Protein AF-A0AAV5ED15-F1 (afdb_monomer_lite)

Sequence (76 aa):
MGRRHVRAEEGAGRAHKDGDEGLDLSPYFLTVAAQKEEKLSRQNPIRWVHANGKDTGLPSDSFDLVSLAYVVAFSD

Structure (mmCIF, N/CA/C/O backbone):
data_AF-A0AAV5ED15-F1
#
_entry.id   AF-A0AAV5ED15-F1
#
loop_
_atom_site.group_PDB
_atom_site.id
_atom_site.type_symbol
_atom_site.label_atom_id
_atom_site.label_alt_id
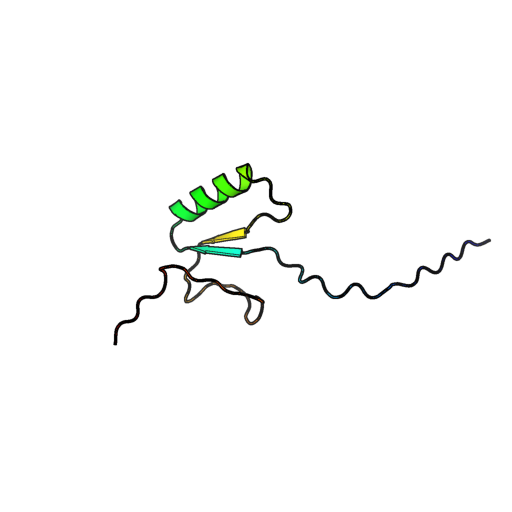_atom_site.label_comp_id
_atom_site.label_asym_id
_atom_site.label_entity_id
_atom_site.label_seq_id
_atom_site.pdbx_PDB_ins_code
_atom_site.Cartn_x
_atom_site.Cartn_y
_atom_site.Cartn_z
_atom_site.occupancy
_atom_site.B_iso_or_equiv
_atom_site.auth_seq_id
_atom_site.auth_comp_id
_atom_site.auth_asym_id
_atom_site.auth_atom_id
_atom_site.pdbx_PDB_model_num
ATOM 1 N N . MET A 1 1 ? -45.265 -31.291 16.558 1.00 40.34 1 MET A N 1
ATOM 2 C CA . MET A 1 1 ? -45.263 -31.194 15.079 1.00 40.34 1 MET A CA 1
ATOM 3 C C . MET A 1 1 ? -45.843 -29.844 14.689 1.00 40.34 1 MET A C 1
ATOM 5 O O . MET A 1 1 ? -46.931 -29.555 15.140 1.00 40.34 1 MET A O 1
ATOM 9 N N . GLY A 1 2 ? -45.239 -28.936 13.936 1.00 43.44 2 GLY A N 1
ATOM 10 C CA . GLY A 1 2 ? -43.910 -28.780 13.359 1.00 43.44 2 GLY A CA 1
ATOM 11 C C . GLY A 1 2 ? -43.870 -27.324 12.872 1.00 43.44 2 GLY A C 1
ATOM 12 O O . GLY A 1 2 ? -44.788 -26.891 12.178 1.00 43.44 2 GLY A O 1
ATOM 13 N N . ARG A 1 3 ? -42.875 -26.539 13.302 1.00 50.06 3 ARG A N 1
ATOM 14 C CA . ARG A 1 3 ? -42.700 -25.151 12.852 1.00 50.06 3 ARG A CA 1
ATOM 15 C C . ARG A 1 3 ? -42.174 -25.183 11.418 1.00 50.06 3 ARG A C 1
ATOM 17 O O . ARG A 1 3 ? -41.146 -25.802 11.170 1.00 50.06 3 ARG A O 1
ATOM 24 N N . ARG A 1 4 ? -42.841 -24.492 10.496 1.00 53.94 4 ARG A N 1
ATOM 25 C CA . ARG A 1 4 ? -42.261 -24.111 9.203 1.00 53.94 4 ARG A CA 1
ATOM 26 C C . ARG A 1 4 ? -42.336 -22.597 9.080 1.00 53.94 4 ARG A C 1
ATOM 28 O O . ARG A 1 4 ? -43.312 -22.060 8.579 1.00 53.94 4 ARG A O 1
ATOM 35 N N . HIS A 1 5 ? -41.306 -21.928 9.591 1.00 40.78 5 HIS A N 1
ATOM 36 C CA . HIS A 1 5 ? -40.925 -20.620 9.073 1.00 40.78 5 HIS A CA 1
ATOM 37 C C . HIS A 1 5 ? -40.090 -20.896 7.826 1.00 40.78 5 HIS A C 1
ATOM 39 O O . HIS A 1 5 ? -38.940 -21.314 7.926 1.00 40.78 5 HIS A O 1
ATOM 45 N N . VAL A 1 6 ? -40.697 -20.737 6.657 1.00 51.59 6 VAL A N 1
ATOM 46 C CA . VAL A 1 6 ? -39.955 -20.608 5.403 1.00 51.59 6 VAL A CA 1
ATOM 47 C C . VAL A 1 6 ? -39.500 -19.156 5.344 1.00 51.59 6 VAL A C 1
ATOM 49 O O . VAL A 1 6 ? -40.311 -18.259 5.134 1.00 51.59 6 VAL A O 1
ATOM 52 N N . ARG A 1 7 ? -38.216 -18.921 5.620 1.00 41.38 7 ARG A N 1
ATOM 53 C CA . ARG A 1 7 ? -37.569 -17.649 5.309 1.00 41.38 7 ARG A CA 1
ATOM 54 C C . ARG A 1 7 ? -37.238 -17.687 3.821 1.00 41.38 7 ARG A C 1
ATOM 56 O O . ARG A 1 7 ? -36.561 -18.607 3.374 1.00 41.38 7 ARG A O 1
ATOM 63 N N . ALA A 1 8 ? -37.761 -16.727 3.068 1.00 40.94 8 ALA A N 1
ATOM 64 C CA . ALA A 1 8 ? -37.266 -16.442 1.734 1.00 40.94 8 ALA A CA 1
ATOM 65 C C . ALA A 1 8 ? -35.815 -15.961 1.881 1.00 40.94 8 ALA A C 1
ATOM 67 O O . ALA A 1 8 ? -35.560 -14.958 2.546 1.00 40.94 8 ALA A O 1
ATOM 68 N N . GLU A 1 9 ? -34.872 -16.719 1.327 1.00 44.25 9 GLU A N 1
ATOM 69 C CA . GLU A 1 9 ? -33.501 -16.261 1.105 1.00 44.25 9 GLU A CA 1
ATOM 70 C C . GLU A 1 9 ? -33.564 -15.239 -0.034 1.00 44.25 9 GLU A C 1
ATOM 72 O O . GLU A 1 9 ? -33.519 -15.567 -1.219 1.00 44.25 9 GLU A O 1
ATOM 77 N N . GLU A 1 10 ? -33.799 -13.989 0.348 1.00 43.75 10 GLU A N 1
ATOM 78 C CA . GLU A 1 10 ? -33.650 -12.825 -0.509 1.00 43.75 10 GLU A CA 1
ATOM 79 C C . GLU A 1 10 ? -32.169 -12.734 -0.894 1.00 43.75 10 GLU A C 1
ATOM 81 O O . GLU A 1 10 ? -31.293 -12.745 -0.027 1.00 43.75 10 GLU A O 1
ATOM 86 N N . GLY A 1 11 ? -31.893 -12.744 -2.200 1.00 47.09 11 GLY A N 1
ATOM 87 C CA . GLY A 1 11 ? -30.546 -12.775 -2.751 1.00 47.09 11 GLY A CA 1
ATOM 88 C C . GLY A 1 11 ? -29.700 -11.628 -2.218 1.00 47.09 11 GLY A C 1
ATOM 89 O O . GLY A 1 11 ? -29.778 -10.504 -2.710 1.00 47.09 11 GLY A O 1
ATOM 90 N N . ALA A 1 12 ? -28.852 -11.934 -1.239 1.00 43.22 12 ALA A N 1
ATOM 91 C CA . ALA A 1 12 ? -27.738 -11.085 -0.881 1.00 43.22 12 ALA A CA 1
ATOM 92 C C . ALA A 1 12 ? -26.824 -11.029 -2.107 1.00 43.22 12 ALA A C 1
ATOM 94 O O . ALA A 1 12 ? -26.098 -11.982 -2.403 1.00 43.22 12 ALA A O 1
ATOM 95 N N . GLY A 1 13 ? -26.909 -9.926 -2.855 1.00 42.78 13 GLY A N 1
ATOM 96 C CA . GLY A 1 13 ? -25.904 -9.575 -3.845 1.00 42.78 13 GLY A CA 1
ATOM 97 C C . GLY A 1 13 ? -24.531 -9.795 -3.221 1.00 42.78 13 GLY A C 1
ATOM 98 O O . GLY A 1 13 ? -24.314 -9.429 -2.066 1.00 42.78 13 GLY A O 1
ATOM 99 N N . ARG A 1 14 ? -23.659 -10.488 -3.957 1.00 45.94 14 ARG A N 1
ATOM 100 C CA . ARG A 1 14 ? -22.281 -10.807 -3.575 1.00 45.94 14 ARG A CA 1
ATOM 101 C C . ARG A 1 14 ? -21.633 -9.531 -3.028 1.00 45.94 14 ARG A C 1
ATOM 103 O O . ARG A 1 14 ? -21.203 -8.680 -3.796 1.00 45.94 14 ARG A O 1
ATOM 110 N N . ALA A 1 15 ? -21.599 -9.367 -1.710 1.00 43.59 15 ALA A N 1
ATOM 111 C CA . ALA A 1 15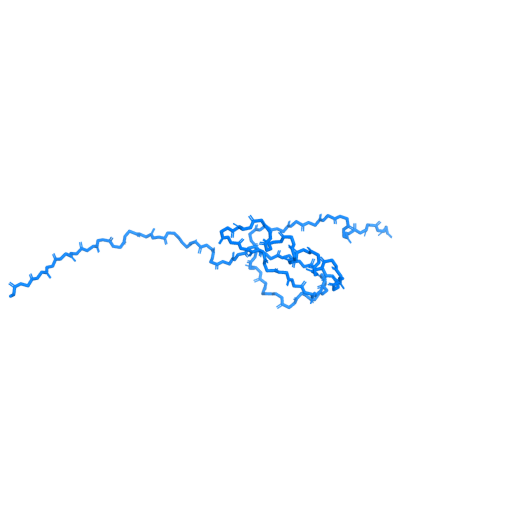 ? -20.687 -8.418 -1.106 1.00 43.59 15 ALA A CA 1
ATOM 112 C C . ALA A 1 15 ? -19.305 -8.948 -1.483 1.00 43.59 15 ALA A C 1
ATOM 114 O O . ALA A 1 15 ? -18.968 -10.070 -1.089 1.00 43.59 15 ALA A O 1
ATOM 115 N N . HIS A 1 16 ? -18.577 -8.222 -2.335 1.00 49.56 16 HIS A N 1
ATOM 116 C CA . HIS A 1 16 ? -17.179 -8.527 -2.612 1.00 49.56 16 HIS A CA 1
ATOM 117 C C . HIS A 1 16 ? -16.493 -8.586 -1.248 1.00 49.56 16 HIS A C 1
ATOM 119 O O . HIS A 1 16 ? -16.527 -7.630 -0.474 1.00 49.56 16 HIS A O 1
ATOM 125 N N . LYS A 1 17 ? -16.072 -9.789 -0.866 1.00 49.38 17 LYS A N 1
ATOM 126 C CA . LYS A 1 17 ? -15.826 -10.165 0.531 1.00 49.38 17 LYS A CA 1
ATOM 127 C C . LYS A 1 17 ? -14.377 -9.905 0.935 1.00 49.38 17 LYS A C 1
ATOM 129 O O . LYS A 1 17 ? -13.887 -10.515 1.882 1.00 49.38 17 LYS A O 1
ATOM 134 N N . ASP A 1 18 ? -13.729 -9.005 0.212 1.00 67.44 18 ASP A N 1
ATOM 135 C CA . ASP A 1 18 ? -12.298 -8.785 0.251 1.00 67.44 18 ASP A CA 1
ATOM 136 C C . ASP A 1 18 ? -12.104 -7.331 0.688 1.00 67.44 18 ASP A C 1
ATOM 138 O O . ASP A 1 18 ? -12.623 -6.406 0.069 1.00 67.44 18 ASP A O 1
ATOM 142 N N . GLY A 1 19 ? -11.492 -7.144 1.859 1.00 82.44 19 GLY A N 1
ATOM 143 C CA . GLY A 1 19 ? -11.237 -5.817 2.418 1.00 82.44 19 GLY A CA 1
ATOM 144 C C . GLY A 1 19 ? -10.208 -5.033 1.601 1.00 82.44 19 GLY A C 1
ATOM 145 O O . GLY A 1 19 ? -9.586 -5.560 0.684 1.00 82.44 19 GLY A O 1
ATOM 146 N N . ASP A 1 20 ? -10.004 -3.771 1.967 1.00 92.12 20 ASP A N 1
ATOM 147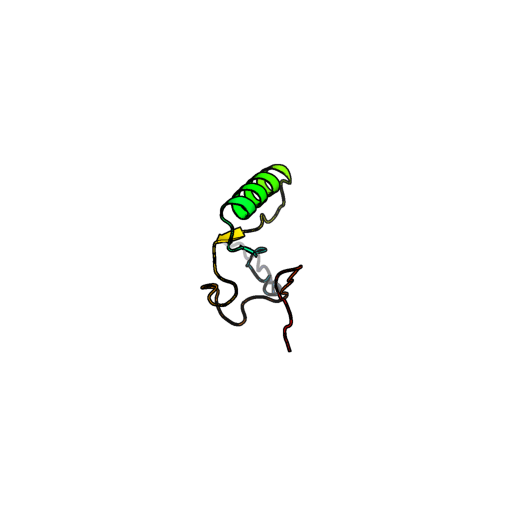 C CA . ASP A 1 20 ? -9.004 -2.911 1.335 1.00 92.12 20 ASP A CA 1
ATOM 148 C C . ASP A 1 20 ? -7.587 -3.502 1.496 1.00 92.12 20 ASP A C 1
ATOM 150 O O . ASP A 1 20 ? -7.199 -3.937 2.587 1.00 92.12 20 ASP A O 1
ATOM 154 N N . GLU A 1 21 ? -6.779 -3.458 0.434 1.00 94.25 21 GLU A N 1
ATOM 155 C CA . GLU A 1 21 ? -5.367 -3.853 0.463 1.00 94.25 21 GLU A CA 1
ATOM 156 C C . GLU A 1 21 ? -4.462 -2.670 0.105 1.00 94.25 21 GLU A C 1
ATOM 158 O O . GLU A 1 21 ? -4.743 -1.909 -0.823 1.00 94.25 21 GLU A O 1
ATOM 163 N N . GLY A 1 22 ? -3.360 -2.517 0.838 1.00 95.06 22 GLY A N 1
ATOM 164 C CA . GLY A 1 22 ? -2.333 -1.515 0.565 1.00 95.06 22 GLY A CA 1
ATOM 165 C C . GLY A 1 22 ? -0.976 -2.177 0.370 1.00 95.06 22 GLY A C 1
ATOM 166 O O . GLY A 1 22 ? -0.587 -3.021 1.170 1.00 95.06 22 GLY A O 1
ATOM 167 N N . LEU A 1 23 ? -0.251 -1.798 -0.679 1.00 96.00 23 LEU A N 1
ATOM 168 C CA . LEU A 1 23 ? 1.003 -2.437 -1.078 1.00 96.00 23 LEU A CA 1
ATOM 169 C C . LEU A 1 23 ? 2.130 -1.410 -1.160 1.00 96.00 23 LEU A C 1
ATOM 171 O O . LEU A 1 23 ? 1.967 -0.356 -1.772 1.00 96.00 23 LEU A O 1
ATOM 175 N N . ASP A 1 24 ? 3.276 -1.735 -0.569 1.00 96.44 24 ASP A N 1
ATOM 176 C CA . ASP A 1 24 ? 4.497 -0.929 -0.657 1.00 96.44 24 ASP A CA 1
ATOM 177 C C . ASP A 1 24 ? 5.733 -1.848 -0.613 1.00 96.44 24 ASP A C 1
ATOM 179 O O . ASP A 1 24 ? 5.684 -2.948 -0.060 1.00 96.44 24 ASP A O 1
ATOM 183 N N . LEU A 1 25 ? 6.853 -1.398 -1.183 1.00 95.56 25 LEU A N 1
ATOM 184 C CA . LEU A 1 25 ? 8.159 -2.068 -1.103 1.00 95.56 25 LEU A CA 1
ATOM 185 C C . LEU A 1 25 ? 8.955 -1.675 0.152 1.00 95.56 25 LEU A C 1
ATOM 187 O O . LEU A 1 25 ? 10.040 -2.199 0.382 1.00 95.56 25 LEU A O 1
ATOM 191 N N . SER A 1 26 ? 8.463 -0.721 0.940 1.00 96.38 26 SER A N 1
ATOM 192 C CA . SER A 1 26 ? 9.097 -0.206 2.148 1.00 96.38 26 SER A CA 1
ATOM 193 C C . SER A 1 26 ? 8.517 -0.883 3.393 1.00 96.38 26 SER A C 1
ATOM 195 O O . SER A 1 26 ? 7.407 -0.547 3.821 1.00 96.38 26 SER A O 1
ATOM 197 N N . PRO A 1 27 ? 9.278 -1.761 4.076 1.00 95.56 27 PRO A N 1
ATOM 198 C CA . PRO A 1 27 ? 8.862 -2.310 5.368 1.00 95.56 27 PRO A CA 1
ATOM 199 C C . PRO A 1 27 ? 8.563 -1.219 6.405 1.00 95.56 27 PRO A C 1
ATOM 201 O O . PRO A 1 27 ? 7.691 -1.373 7.264 1.00 95.56 27 PRO A O 1
ATOM 204 N N . TYR A 1 28 ? 9.272 -0.092 6.314 1.00 97.25 28 TYR A N 1
ATOM 205 C CA . TYR A 1 28 ? 9.080 1.043 7.206 1.00 97.25 28 TYR A CA 1
ATOM 206 C C . TYR A 1 28 ? 7.702 1.688 7.021 1.00 97.25 28 TYR A C 1
ATOM 208 O O . TYR A 1 28 ? 6.973 1.860 8.001 1.00 97.25 28 TYR A O 1
ATOM 216 N N . PHE A 1 29 ? 7.306 2.009 5.784 1.00 96.81 29 PHE A N 1
ATOM 217 C CA . PHE A 1 29 ? 6.003 2.637 5.545 1.00 96.81 29 PHE A CA 1
ATOM 218 C C . PHE A 1 29 ? 4.845 1.707 5.884 1.00 96.81 29 PHE A C 1
ATOM 220 O O . PHE A 1 29 ? 3.872 2.170 6.476 1.00 96.81 29 PHE A O 1
ATOM 227 N N . LEU A 1 30 ? 4.983 0.405 5.630 1.00 97.44 30 LEU A N 1
ATOM 228 C CA . LEU A 1 30 ? 3.974 -0.578 6.029 1.00 97.44 30 LEU A CA 1
ATOM 229 C C . LEU A 1 30 ? 3.818 -0.660 7.550 1.00 97.44 30 LEU A C 1
ATOM 231 O O . LEU A 1 30 ? 2.697 -0.722 8.048 1.00 97.44 30 LEU A O 1
ATOM 235 N N . THR A 1 31 ? 4.920 -0.574 8.300 1.00 97.00 31 THR A N 1
ATOM 236 C CA . THR A 1 31 ? 4.868 -0.529 9.771 1.00 97.00 31 THR A CA 1
ATOM 237 C C . THR A 1 31 ? 4.120 0.713 10.258 1.00 97.00 31 THR A C 1
ATOM 239 O O . THR A 1 31 ? 3.243 0.619 11.116 1.00 97.00 31 THR A O 1
ATOM 242 N N . VAL A 1 32 ? 4.419 1.885 9.688 1.00 97.44 32 VAL A N 1
ATOM 243 C CA . VAL A 1 32 ? 3.720 3.137 10.024 1.00 97.44 32 VAL A CA 1
ATOM 244 C C . VAL A 1 32 ? 2.236 3.060 9.653 1.00 97.44 32 VAL A C 1
ATOM 246 O O . VAL A 1 32 ? 1.391 3.554 10.402 1.00 97.44 32 VAL A O 1
ATOM 249 N N . ALA A 1 33 ? 1.906 2.457 8.512 1.00 96.50 33 ALA A N 1
ATOM 250 C CA . ALA A 1 33 ? 0.535 2.306 8.044 1.00 96.50 33 ALA A CA 1
ATOM 251 C C . ALA A 1 33 ? -0.277 1.375 8.960 1.00 96.50 33 ALA A C 1
ATOM 253 O O . ALA A 1 33 ? -1.365 1.755 9.394 1.00 96.50 33 ALA A O 1
ATOM 254 N N . ALA A 1 34 ? 0.289 0.232 9.357 1.00 94.44 34 ALA A N 1
ATOM 255 C CA . ALA A 1 34 ? -0.329 -0.688 10.312 1.00 94.44 34 ALA A CA 1
ATOM 256 C C . ALA A 1 34 ? -0.584 -0.021 11.677 1.00 94.44 34 ALA A C 1
ATOM 258 O O . ALA A 1 34 ? -1.697 -0.066 12.195 1.00 94.44 34 ALA A O 1
ATOM 259 N N . GLN A 1 35 ? 0.401 0.705 12.216 1.00 95.25 35 GLN A N 1
ATOM 260 C CA . GLN A 1 35 ? 0.244 1.437 13.481 1.00 95.25 35 GLN A CA 1
ATOM 261 C C . GLN A 1 35 ? -0.825 2.537 13.423 1.00 95.25 35 GLN A C 1
ATOM 263 O O . GLN A 1 35 ? -1.434 2.877 14.440 1.00 95.25 35 GLN A O 1
ATOM 268 N N . LYS A 1 36 ? -1.017 3.168 12.260 1.00 95.69 36 LYS A N 1
ATOM 269 C CA . LYS A 1 36 ? -2.092 4.150 12.064 1.00 95.69 36 LYS A CA 1
ATOM 270 C C . LYS A 1 36 ? -3.448 3.461 11.990 1.00 95.69 36 LYS A C 1
ATOM 272 O O . LYS A 1 36 ? -4.393 3.959 12.593 1.00 95.69 36 LYS A O 1
ATOM 277 N N . GLU A 1 37 ? -3.525 2.331 11.297 1.00 94.75 37 GLU A N 1
ATOM 278 C CA . GLU A 1 37 ? -4.748 1.541 11.169 1.00 94.75 37 GLU A CA 1
ATOM 279 C C . GLU A 1 37 ? -5.281 1.101 12.542 1.00 94.75 37 GLU A C 1
ATOM 281 O O . GLU A 1 37 ? -6.446 1.344 12.857 1.00 94.75 37 GLU A O 1
ATOM 286 N N . GLU A 1 38 ? -4.403 0.607 13.421 1.00 91.44 38 GLU A N 1
ATOM 287 C CA . GLU A 1 38 ? -4.741 0.255 14.811 1.00 91.44 38 GLU A CA 1
ATOM 288 C C . GLU A 1 38 ? -5.394 1.412 15.591 1.00 91.44 38 GLU A C 1
ATOM 290 O O . GLU A 1 38 ? -6.241 1.190 16.455 1.00 91.44 38 GLU A O 1
ATOM 295 N N . LYS A 1 39 ? -5.033 2.664 15.280 1.00 94.12 39 LYS A N 1
ATOM 296 C CA . LYS A 1 39 ? -5.565 3.859 15.957 1.00 94.12 39 LYS A CA 1
ATOM 297 C C . LYS A 1 39 ? -6.890 4.342 15.373 1.00 94.12 39 LYS A C 1
ATOM 299 O O . LYS A 1 39 ? -7.640 5.018 16.072 1.00 94.12 39 LYS A O 1
ATOM 304 N N . LEU A 1 40 ? -7.170 4.040 14.106 1.00 92.75 40 LEU A N 1
ATOM 305 C CA . LEU A 1 40 ? -8.350 4.538 13.394 1.00 92.75 40 LEU A CA 1
ATOM 306 C C . LEU A 1 40 ? -9.607 3.697 13.646 1.00 92.75 40 LEU A C 1
ATOM 308 O O . LEU A 1 40 ? -10.705 4.194 13.409 1.00 92.75 40 LEU A O 1
ATOM 312 N N . SER A 1 41 ? -9.467 2.466 14.155 1.00 83.38 41 SER A N 1
ATOM 313 C CA . SER A 1 41 ? -10.588 1.560 14.470 1.00 83.38 41 SER A CA 1
ATOM 314 C C . SER A 1 41 ? -11.588 1.396 13.310 1.00 83.38 41 SER A C 1
ATOM 316 O O . SER A 1 41 ? -12.802 1.477 13.514 1.00 83.38 41 SER A O 1
ATOM 318 N N . ARG A 1 42 ? -11.102 1.199 12.073 1.00 86.94 42 ARG A N 1
ATOM 319 C CA . ARG A 1 42 ? -11.984 0.979 10.914 1.00 86.94 42 ARG A CA 1
ATOM 320 C C . ARG A 1 42 ? -12.742 -0.338 11.075 1.00 86.94 42 ARG A C 1
ATOM 322 O O . ARG A 1 42 ? -12.209 -1.317 11.588 1.00 86.94 42 ARG A O 1
ATOM 329 N N . GLN A 1 43 ? -13.974 -0.378 10.567 1.00 89.00 43 GLN A N 1
ATOM 330 C CA . GLN A 1 43 ? -14.775 -1.606 10.560 1.00 89.00 43 GLN A CA 1
ATOM 331 C C . GLN A 1 43 ? -14.112 -2.720 9.735 1.00 89.00 43 GLN A C 1
ATOM 333 O O . GLN A 1 43 ? -14.157 -3.878 10.135 1.00 89.00 43 GLN A O 1
ATOM 338 N N . ASN A 1 44 ? -13.453 -2.343 8.633 1.00 89.44 44 ASN A N 1
ATOM 339 C CA . ASN A 1 44 ? -12.625 -3.216 7.808 1.00 89.44 44 ASN A CA 1
ATOM 340 C C . ASN A 1 44 ? -11.209 -2.618 7.743 1.00 89.44 44 ASN A C 1
ATOM 342 O O . ASN A 1 44 ? -10.991 -1.668 6.983 1.00 89.44 44 ASN A O 1
ATOM 346 N N . PRO A 1 45 ? -10.273 -3.108 8.572 1.00 91.25 45 PRO A N 1
ATOM 347 C CA . PRO A 1 45 ? -8.885 -2.669 8.536 1.00 91.25 45 PRO A CA 1
ATOM 348 C C . PRO A 1 45 ? -8.218 -2.991 7.198 1.00 91.25 45 PRO A C 1
ATOM 350 O O . PRO A 1 45 ? -8.457 -4.055 6.624 1.00 91.25 45 PRO A O 1
ATOM 353 N N . ILE A 1 46 ? -7.352 -2.093 6.727 1.00 94.31 46 ILE A N 1
ATOM 354 C CA . ILE A 1 46 ? -6.582 -2.304 5.496 1.00 94.31 46 ILE A CA 1
ATOM 355 C C . ILE A 1 46 ? -5.535 -3.401 5.730 1.00 94.31 46 ILE A C 1
ATOM 357 O O . ILE A 1 46 ? -4.765 -3.342 6.696 1.00 94.31 46 ILE A O 1
ATOM 361 N N . ARG A 1 47 ? -5.454 -4.380 4.822 1.00 93.12 47 ARG A N 1
ATOM 362 C CA . ARG A 1 47 ? -4.358 -5.356 4.805 1.00 93.12 47 ARG A CA 1
ATOM 363 C C . ARG A 1 47 ? -3.142 -4.750 4.109 1.00 93.12 47 ARG A C 1
ATOM 365 O O . ARG A 1 47 ? -3.133 -4.580 2.894 1.00 93.12 47 ARG A O 1
ATOM 372 N N . TRP A 1 48 ? -2.100 -4.463 4.881 1.00 94.81 48 TRP A N 1
ATOM 373 C CA . TRP A 1 48 ? -0.831 -3.947 4.367 1.00 94.81 48 TRP A CA 1
ATOM 374 C C . TRP A 1 48 ? 0.087 -5.093 3.916 1.00 94.81 48 TRP A C 1
ATOM 376 O O . TRP A 1 48 ? 0.387 -5.997 4.697 1.00 94.81 48 TRP A O 1
ATOM 386 N N . VAL A 1 49 ? 0.533 -5.062 2.659 1.00 94.81 49 VAL A N 1
ATOM 387 C CA . VAL A 1 49 ? 1.307 -6.119 1.993 1.00 94.81 49 VAL A CA 1
ATOM 388 C C . VAL A 1 49 ? 2.668 -5.576 1.556 1.00 94.81 49 VAL A C 1
ATOM 390 O O . VAL A 1 49 ? 2.761 -4.562 0.869 1.00 94.81 49 VAL A O 1
ATOM 393 N N . HIS A 1 50 ? 3.737 -6.281 1.931 1.00 96.00 50 HIS A N 1
ATOM 394 C CA . HIS A 1 50 ? 5.089 -6.002 1.451 1.00 96.00 50 HIS A CA 1
ATOM 395 C C . HIS A 1 50 ? 5.359 -6.778 0.163 1.00 96.00 50 HIS A C 1
ATOM 397 O O . HIS A 1 50 ? 5.615 -7.981 0.218 1.00 96.00 50 HIS A O 1
ATOM 403 N N . ALA A 1 51 ? 5.273 -6.109 -0.987 1.00 94.88 51 ALA A N 1
ATOM 404 C CA . ALA A 1 51 ? 5.447 -6.743 -2.293 1.00 94.88 51 ALA A CA 1
ATOM 405 C C . ALA A 1 51 ? 5.861 -5.739 -3.381 1.00 94.88 51 ALA A C 1
ATOM 407 O O . ALA A 1 51 ? 5.741 -4.525 -3.215 1.00 94.88 51 ALA A O 1
ATOM 408 N N . ASN A 1 52 ? 6.357 -6.252 -4.511 1.00 93.19 52 ASN A N 1
ATOM 409 C CA . ASN A 1 52 ? 6.713 -5.443 -5.674 1.00 93.19 52 ASN A CA 1
ATOM 410 C C . ASN A 1 52 ? 5.466 -5.153 -6.519 1.00 93.19 52 ASN A C 1
ATOM 412 O O . ASN A 1 52 ? 4.718 -6.067 -6.842 1.00 93.19 52 ASN A O 1
ATOM 416 N N . GLY A 1 53 ? 5.273 -3.909 -6.964 1.00 89.44 53 GLY A N 1
ATOM 417 C CA . GLY A 1 53 ? 4.148 -3.554 -7.841 1.00 89.44 53 GLY A CA 1
ATOM 418 C C . GLY A 1 53 ? 4.122 -4.290 -9.193 1.00 89.44 53 GLY A C 1
ATOM 419 O O . GLY A 1 53 ? 3.076 -4.353 -9.832 1.00 89.44 53 GLY A O 1
ATOM 420 N N . LYS A 1 54 ? 5.250 -4.856 -9.645 1.00 89.88 54 LYS A N 1
ATOM 421 C CA . LYS A 1 54 ? 5.359 -5.685 -10.860 1.00 89.88 54 LYS A CA 1
ATOM 422 C C . LYS A 1 54 ? 5.155 -7.181 -10.613 1.00 89.88 54 LYS A C 1
ATOM 424 O O . LYS A 1 54 ? 4.932 -7.898 -11.582 1.00 89.88 54 LYS A O 1
ATOM 429 N N . ASP A 1 55 ? 5.243 -7.626 -9.363 1.00 92.94 55 ASP A N 1
ATOM 430 C CA . ASP A 1 55 ? 5.073 -9.020 -8.945 1.00 92.94 55 ASP A CA 1
ATOM 431 C C . ASP A 1 55 ? 4.452 -9.036 -7.543 1.00 92.94 55 ASP A C 1
ATOM 433 O O . ASP A 1 55 ? 5.132 -9.158 -6.521 1.00 92.94 55 ASP A O 1
ATOM 437 N N . THR A 1 56 ? 3.148 -8.764 -7.49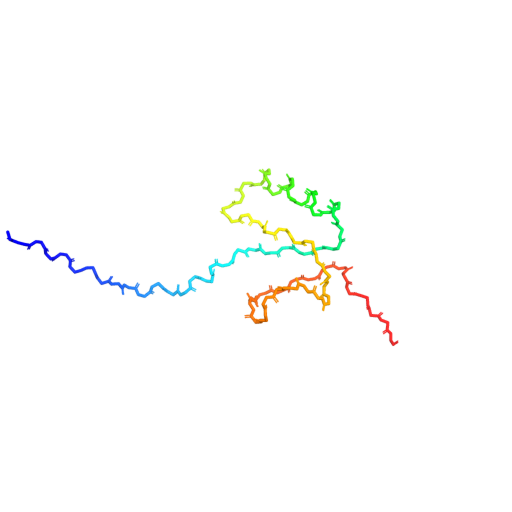9 1.00 92.06 56 THR A N 1
ATOM 438 C CA . THR A 1 56 ? 2.427 -8.520 -6.244 1.00 92.06 56 THR A CA 1
ATOM 439 C C . THR A 1 56 ? 2.084 -9.810 -5.501 1.00 92.06 56 THR A C 1
ATOM 441 O O . THR A 1 56 ? 1.797 -9.763 -4.307 1.00 92.06 56 THR A O 1
ATOM 444 N N . GLY A 1 57 ? 2.059 -10.953 -6.199 1.00 91.06 57 GLY A N 1
ATOM 445 C CA . GLY A 1 57 ? 1.524 -12.218 -5.686 1.00 91.06 57 GLY A CA 1
ATOM 446 C C . GLY A 1 57 ? 0.004 -12.220 -5.459 1.00 91.06 57 GLY A C 1
ATOM 447 O O . GLY A 1 57 ? -0.526 -13.188 -4.912 1.00 91.06 57 GLY A O 1
ATOM 448 N N . LEU A 1 58 ? -0.700 -11.155 -5.858 1.00 90.25 58 LEU A N 1
ATOM 449 C CA . LEU A 1 58 ? -2.150 -11.029 -5.719 1.00 90.25 58 LEU A CA 1
ATOM 450 C C . LEU A 1 58 ? -2.865 -11.664 -6.924 1.00 90.25 58 LEU A C 1
ATOM 452 O O . LEU A 1 58 ? -2.316 -11.646 -8.031 1.00 90.25 58 LEU A O 1
ATOM 456 N N . PRO A 1 59 ? -4.074 -12.229 -6.744 1.00 91.75 59 PRO A N 1
ATOM 457 C CA . PRO A 1 59 ? -4.810 -12.832 -7.849 1.00 91.75 59 PRO A CA 1
ATOM 458 C C . PRO A 1 59 ? -5.125 -11.813 -8.955 1.00 91.75 59 PRO A C 1
ATOM 460 O O . PRO A 1 59 ? -5.333 -10.630 -8.698 1.00 91.75 59 PRO A O 1
ATOM 463 N N . SER A 1 60 ? -5.172 -12.267 -10.208 1.00 93.38 60 SER A N 1
ATOM 464 C CA . SER A 1 60 ? -5.649 -11.432 -11.317 1.00 93.38 60 SER A CA 1
ATOM 465 C C . SER A 1 60 ? -7.152 -11.161 -11.194 1.00 93.38 60 SER A C 1
ATOM 467 O O . SER A 1 60 ? -7.882 -11.988 -10.649 1.00 93.38 60 SER A O 1
ATOM 469 N N . ASP A 1 61 ? -7.602 -10.013 -11.710 1.00 92.06 61 ASP A N 1
ATOM 470 C CA . ASP A 1 61 ? -9.012 -9.584 -11.734 1.00 92.06 61 ASP A CA 1
ATOM 471 C C . ASP A 1 61 ? -9.716 -9.602 -10.360 1.00 92.06 61 ASP A C 1
ATOM 473 O O . ASP A 1 61 ? -10.924 -9.812 -10.272 1.00 92.06 61 ASP A O 1
ATOM 477 N N . SER A 1 62 ? -8.968 -9.387 -9.270 1.00 91.06 62 SER A N 1
ATOM 478 C CA . SER A 1 62 ? -9.496 -9.438 -7.897 1.00 91.06 62 SER A CA 1
ATOM 479 C C . SER A 1 62 ? -9.812 -8.078 -7.271 1.00 91.06 62 SER A C 1
ATOM 481 O O . SER A 1 62 ? -10.232 -8.039 -6.119 1.00 91.06 62 SER A O 1
ATOM 483 N N . PHE A 1 63 ? -9.583 -6.970 -7.983 1.00 92.06 63 PHE A N 1
ATOM 484 C CA . PHE A 1 63 ? -9.783 -5.615 -7.464 1.00 92.06 63 PHE A CA 1
ATOM 485 C C . PHE A 1 63 ? -10.742 -4.819 -8.344 1.00 92.06 63 PHE A C 1
ATOM 487 O O . PHE A 1 63 ? -10.517 -4.684 -9.545 1.00 92.06 63 PHE A O 1
ATOM 494 N N . ASP A 1 64 ? -11.760 -4.226 -7.721 1.00 93.88 64 ASP A N 1
ATOM 495 C CA . ASP A 1 64 ? -12.703 -3.326 -8.395 1.00 93.88 64 ASP A CA 1
ATOM 496 C C . ASP A 1 64 ? -12.095 -1.938 -8.672 1.00 93.88 64 ASP A C 1
ATOM 498 O O . ASP A 1 64 ? -12.465 -1.262 -9.633 1.00 93.88 64 ASP A O 1
ATOM 502 N N . LEU A 1 65 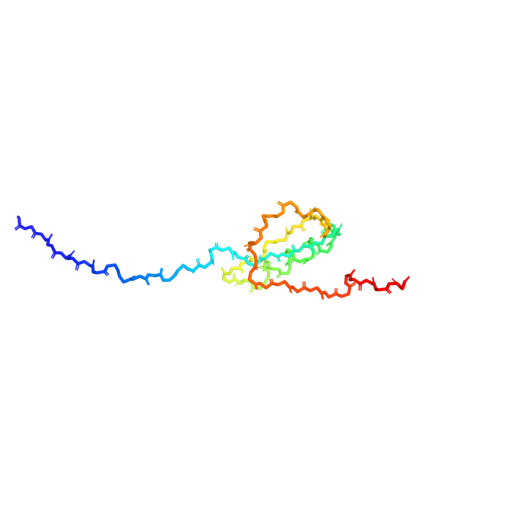? -11.159 -1.493 -7.822 1.00 93.94 65 LEU A N 1
ATOM 503 C CA . LEU A 1 65 ? -10.501 -0.189 -7.911 1.00 93.94 65 LEU A CA 1
ATOM 504 C C . LEU A 1 65 ? -9.033 -0.289 -7.495 1.00 93.94 65 LEU A C 1
ATOM 506 O O . LEU A 1 65 ? -8.707 -0.846 -6.450 1.00 93.94 65 LEU A O 1
ATOM 510 N N . VAL A 1 66 ? -8.156 0.342 -8.278 1.00 93.31 66 VAL A N 1
ATOM 511 C CA . VAL A 1 66 ? -6.731 0.490 -7.965 1.00 93.31 66 VAL A CA 1
ATOM 512 C C . VAL A 1 66 ? -6.373 1.973 -7.938 1.00 93.31 66 VAL A C 1
ATOM 514 O O . VAL A 1 66 ? -6.698 2.713 -8.866 1.00 93.31 66 VAL A O 1
ATOM 517 N N . SER A 1 67 ? -5.680 2.406 -6.881 1.00 94.44 67 SER A N 1
ATOM 518 C CA . SER A 1 67 ? -5.140 3.765 -6.761 1.00 94.44 67 SER A CA 1
ATOM 519 C C . SER A 1 67 ? -3.615 3.730 -6.644 1.00 94.44 67 SER A C 1
ATOM 521 O O . SER A 1 67 ? -3.058 2.869 -5.967 1.00 94.44 67 SER A O 1
ATOM 523 N N . LEU A 1 68 ? -2.936 4.653 -7.331 1.00 93.81 68 LEU A N 1
ATOM 524 C CA . LEU A 1 68 ? -1.478 4.782 -7.344 1.00 93.81 68 LEU A CA 1
ATOM 525 C C . LEU A 1 68 ? -1.125 6.261 -7.178 1.00 93.81 68 LEU A C 1
ATOM 527 O O . LEU A 1 68 ? -1.565 7.093 -7.970 1.00 93.81 68 LEU A O 1
ATOM 531 N N . ALA A 1 69 ? -0.323 6.594 -6.167 1.00 91.62 69 ALA A N 1
ATOM 532 C CA . ALA A 1 69 ? 0.090 7.968 -5.891 1.00 91.62 69 ALA A CA 1
ATOM 533 C C . ALA A 1 69 ? 1.617 8.053 -5.827 1.00 91.62 69 ALA A C 1
ATOM 535 O O . ALA A 1 69 ? 2.233 7.422 -4.976 1.00 91.62 69 ALA A O 1
ATOM 536 N N . TYR A 1 70 ? 2.220 8.836 -6.727 1.00 9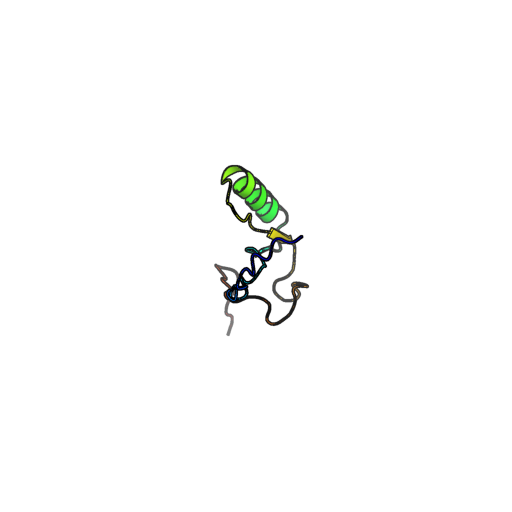0.00 70 TYR A N 1
ATOM 537 C CA . TYR A 1 70 ? 3.674 9.062 -6.791 1.00 90.00 70 TYR A CA 1
ATOM 538 C C . TYR A 1 70 ? 4.535 7.798 -7.013 1.00 90.00 70 TYR A C 1
ATOM 540 O O . TYR A 1 70 ? 5.728 7.814 -6.735 1.00 90.00 70 TYR A O 1
ATOM 548 N N . VAL A 1 71 ? 3.947 6.708 -7.525 1.00 89.50 71 VAL A N 1
ATOM 549 C CA . VAL A 1 71 ? 4.639 5.419 -7.748 1.00 89.50 71 VAL A CA 1
ATOM 550 C C . VAL A 1 71 ? 5.189 5.284 -9.169 1.00 89.50 71 VAL A C 1
ATOM 552 O O . VAL A 1 71 ? 6.248 4.698 -9.376 1.00 89.50 71 VAL A O 1
ATOM 555 N N . VAL A 1 72 ? 4.469 5.805 -10.164 1.00 88.31 72 VAL A N 1
ATOM 556 C CA . VAL A 1 72 ? 4.843 5.685 -11.576 1.00 88.31 72 VAL A CA 1
ATOM 557 C C . VAL A 1 72 ? 5.548 6.953 -12.041 1.00 88.31 72 VAL A C 1
ATOM 559 O O . VAL A 1 72 ? 4.999 8.050 -11.952 1.00 88.31 72 VAL A O 1
ATOM 562 N N . ALA A 1 73 ? 6.773 6.794 -12.532 1.00 84.38 73 ALA A N 1
ATOM 563 C CA . ALA A 1 73 ? 7.474 7.820 -13.286 1.00 84.38 73 ALA A CA 1
ATOM 564 C C . ALA A 1 73 ? 7.371 7.472 -14.771 1.00 84.38 73 ALA A C 1
ATOM 566 O O . ALA A 1 73 ? 7.571 6.319 -15.154 1.00 84.38 73 ALA A O 1
ATOM 567 N N . PHE A 1 74 ? 7.059 8.466 -15.595 1.00 79.50 74 PHE A N 1
ATOM 568 C CA . PHE A 1 74 ? 7.139 8.328 -17.041 1.00 79.50 74 PHE A CA 1
ATOM 569 C C . PHE A 1 74 ? 8.504 8.842 -17.484 1.00 79.50 74 PHE A C 1
ATOM 571 O O . PHE A 1 74 ? 8.888 9.964 -17.158 1.00 79.50 74 PHE A O 1
ATOM 578 N N . SER A 1 75 ? 9.236 7.997 -18.192 1.00 75.88 75 SER A N 1
ATOM 579 C CA . SER A 1 75 ? 10.398 8.378 -18.984 1.00 75.88 75 SER A CA 1
ATOM 580 C C . SER A 1 75 ? 10.087 7.981 -20.420 1.00 75.88 75 SER A C 1
ATOM 582 O O . SER A 1 75 ? 9.638 6.851 -20.627 1.00 75.88 75 SER A O 1
ATOM 584 N N . ASP A 1 76 ? 10.271 8.919 -21.349 1.00 72.44 76 ASP A N 1
ATOM 585 C CA . ASP A 1 76 ? 10.044 8.727 -22.788 1.00 72.44 76 ASP A CA 1
ATOM 586 C C . ASP A 1 76 ? 10.887 7.587 -23.384 1.00 72.44 76 ASP A C 1
ATOM 588 O O . ASP A 1 76 ? 12.029 7.368 -22.906 1.00 72.44 76 ASP A O 1
#

InterPro domains:
  IPR013216 Methyltransferase type 11 [PF08241] (22-74)
  IPR029063 S-adenosyl-L-methionine-dependent methyltransferase superfamily [G3DSA:3.40.50.150] (10-75)
  IPR029063 S-adenosyl-L-methionine-dependent methyltransferase superfamily [SSF53335] (22-72)
  IPR050508 Methyltransferase Superfamily [PTHR42912] (22-71)

Organism: NCBI:txid191504

Radius of gyration: 19.63 Å; chains: 1; bounding box: 56×40×39 Å

Secondary structure (DSSP, 8-state):
--------------------EEEES-HHHHHHHHHHHHHH--SS--EEEE-BTTB--PPTT--S----SS-PPP--

pLDDT: mean 81.21, std 20.0, range [40.34, 97.44]

Foldseek 3Di:
DDDDPPDPPDDPDPPLPDAAEAEDQDPVVLVVQVVVQVVVPDPGGYHYANDDPVCRVDDPPSDPDDDDDPPDDDDD